Protein AF-A0A9W7FGJ0-F1 (afdb_monomer_lite)

pLDDT: mean 82.47, std 8.49, range [41.41, 91.94]

Structure (mmCIF, N/CA/C/O backbone):
data_AF-A0A9W7FGJ0-F1
#
_entry.id   AF-A0A9W7FGJ0-F1
#
loop_
_atom_site.group_PDB
_atom_site.id
_atom_site.type_symbol
_atom_site.label_atom_id
_atom_site.label_alt_id
_atom_site.label_comp_id
_atom_site.label_asym_id
_atom_site.label_entity_id
_atom_site.label_seq_id
_atom_site.pdbx_PDB_ins_code
_atom_site.Cartn_x
_atom_site.Cartn_y
_atom_site.Cartn_z
_atom_site.occupancy
_atom_site.B_iso_or_equiv
_atom_site.auth_seq_id
_atom_site.auth_comp_id
_atom_site.auth_asym_id
_atom_site.auth_atom_id
_atom_site.pdbx_PDB_model_num
ATOM 1 N N . MET A 1 1 ? 18.460 -3.689 -40.717 1.00 41.41 1 MET A N 1
ATOM 2 C CA . MET A 1 1 ? 19.584 -2.793 -40.362 1.00 41.41 1 MET A CA 1
ATOM 3 C C . MET A 1 1 ? 19.777 -2.882 -38.856 1.00 41.41 1 MET A C 1
ATOM 5 O O . MET A 1 1 ? 18.849 -2.549 -38.132 1.00 41.41 1 MET A O 1
ATOM 9 N N . SER A 1 2 ? 20.905 -3.420 -38.389 1.00 54.38 2 SER A N 1
ATOM 10 C CA . SER A 1 2 ? 21.191 -3.577 -36.953 1.00 54.38 2 SER A CA 1
ATOM 11 C C . SER A 1 2 ? 21.731 -2.267 -36.373 1.00 54.38 2 SER A C 1
ATOM 13 O O . SER A 1 2 ? 22.551 -1.608 -37.010 1.00 54.38 2 SER A O 1
ATOM 15 N N . ALA A 1 3 ? 21.251 -1.869 -35.193 1.00 57.25 3 ALA A N 1
ATOM 16 C CA . ALA A 1 3 ? 21.665 -0.631 -34.533 1.00 57.25 3 ALA A CA 1
ATOM 17 C C . ALA A 1 3 ? 23.162 -0.657 -34.151 1.00 57.25 3 ALA A C 1
ATOM 19 O O . ALA A 1 3 ? 23.680 -1.720 -33.804 1.00 57.25 3 ALA A O 1
ATOM 20 N N . PRO A 1 4 ? 23.866 0.492 -34.179 1.00 63.50 4 PRO A N 1
ATOM 21 C CA . PRO A 1 4 ? 25.288 0.550 -33.857 1.00 63.50 4 PRO A CA 1
ATOM 22 C C . PRO A 1 4 ? 25.563 0.161 -32.388 1.00 63.50 4 PRO A C 1
ATOM 24 O O . PRO A 1 4 ? 24.758 0.474 -31.504 1.00 63.50 4 PRO A O 1
ATOM 27 N N . PRO A 1 5 ? 26.716 -0.468 -32.090 1.00 66.50 5 PRO A N 1
ATOM 28 C CA . PRO A 1 5 ? 26.998 -1.104 -30.795 1.00 66.50 5 PRO A CA 1
ATOM 29 C C . PRO A 1 5 ? 26.925 -0.153 -29.585 1.00 66.50 5 PRO A C 1
ATOM 31 O O . PRO A 1 5 ? 26.487 -0.547 -28.503 1.00 66.50 5 PRO A O 1
ATOM 34 N N . ASN A 1 6 ? 27.254 1.131 -29.760 1.00 64.38 6 ASN A N 1
ATOM 35 C CA . ASN A 1 6 ? 27.112 2.140 -28.700 1.00 64.38 6 ASN A CA 1
ATOM 36 C C . ASN A 1 6 ? 25.647 2.464 -28.361 1.00 64.38 6 ASN A C 1
ATOM 38 O O . A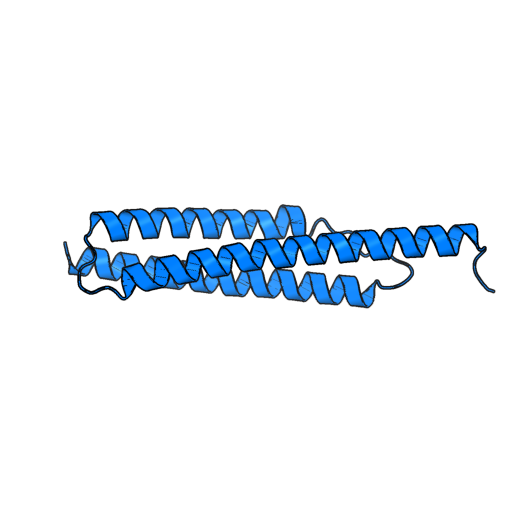SN A 1 6 ? 25.332 2.802 -27.220 1.00 64.38 6 ASN A O 1
ATOM 42 N N . MET A 1 7 ? 24.746 2.349 -29.336 1.00 63.12 7 MET A N 1
ATOM 43 C CA . MET A 1 7 ? 23.316 2.589 -29.154 1.00 63.12 7 MET A CA 1
ATOM 44 C C . MET A 1 7 ? 22.657 1.391 -28.465 1.00 63.12 7 MET A C 1
ATOM 46 O O . MET A 1 7 ? 21.940 1.577 -27.486 1.00 63.12 7 MET A O 1
ATOM 50 N N . GLN A 1 8 ? 23.011 0.170 -28.880 1.00 62.03 8 GLN A N 1
ATOM 51 C CA . GLN A 1 8 ? 22.565 -1.068 -28.227 1.00 62.03 8 GLN A CA 1
ATOM 52 C C . GLN A 1 8 ? 22.985 -1.124 -26.750 1.00 62.03 8 GLN A C 1
ATOM 54 O O . GLN A 1 8 ? 22.178 -1.461 -25.878 1.00 62.03 8 GLN A O 1
ATOM 59 N N . ARG A 1 9 ? 24.223 -0.715 -26.436 1.00 66.00 9 ARG A N 1
ATOM 60 C CA . ARG A 1 9 ? 24.703 -0.638 -25.049 1.00 66.00 9 ARG A CA 1
ATOM 61 C C . ARG A 1 9 ? 23.910 0.374 -24.216 1.00 66.00 9 ARG A C 1
ATOM 63 O O . ARG A 1 9 ? 23.507 0.045 -23.105 1.00 66.00 9 ARG A O 1
ATOM 70 N N . ARG A 1 10 ? 23.650 1.586 -24.729 1.00 63.97 10 ARG A N 1
ATOM 71 C CA . ARG A 1 10 ? 22.868 2.610 -23.999 1.00 63.97 10 ARG A CA 1
ATOM 72 C C . ARG A 1 10 ? 21.424 2.169 -23.747 1.00 63.97 10 ARG A C 1
ATOM 74 O O . ARG A 1 10 ? 20.932 2.359 -22.640 1.00 63.97 10 ARG A O 1
ATOM 81 N N . GLN A 1 11 ? 20.786 1.539 -24.732 1.00 61.72 11 GLN A N 1
ATOM 82 C CA . GLN A 1 11 ? 19.420 1.015 -24.610 1.00 61.72 11 GLN A CA 1
ATOM 83 C C . GLN A 1 11 ? 19.318 -0.058 -23.520 1.00 61.72 11 GLN A C 1
ATOM 85 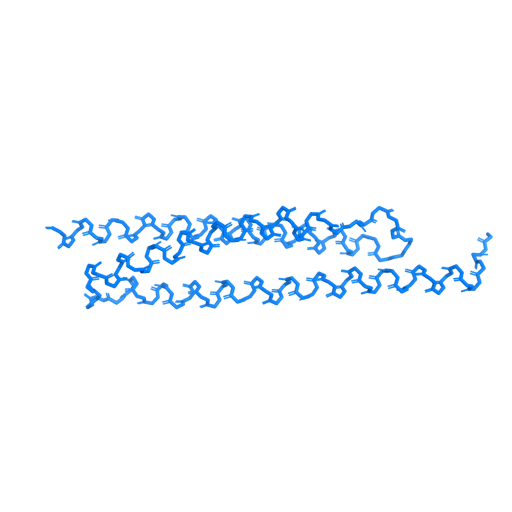O O . GLN A 1 11 ? 18.425 0.002 -22.680 1.00 61.72 11 GLN A O 1
ATOM 90 N N . THR A 1 12 ? 20.289 -0.973 -23.475 1.00 70.12 12 THR A N 1
ATOM 91 C CA . THR A 1 12 ? 20.348 -2.043 -22.465 1.00 70.12 12 THR A CA 1
ATOM 92 C C . THR A 1 12 ? 20.541 -1.489 -21.048 1.00 70.12 12 THR A C 1
ATOM 94 O O . THR A 1 12 ? 19.948 -1.981 -20.090 1.00 70.12 12 THR A O 1
ATOM 97 N N . VAL A 1 13 ? 21.344 -0.431 -20.896 1.00 75.38 13 VAL A N 1
ATOM 98 C CA . VAL A 1 13 ? 21.552 0.228 -19.595 1.00 75.38 13 VAL A CA 1
ATOM 99 C C . VAL A 1 13 ? 20.280 0.938 -19.120 1.00 75.38 13 VAL A C 1
ATOM 101 O O . VAL A 1 13 ? 19.941 0.855 -17.941 1.00 75.38 13 VAL A O 1
ATOM 104 N N . GLN A 1 14 ? 19.545 1.601 -20.018 1.00 75.31 14 GLN A N 1
ATOM 105 C CA . GLN A 1 14 ? 18.285 2.268 -19.673 1.00 75.31 14 GLN A CA 1
ATOM 106 C C . GLN A 1 14 ? 17.191 1.278 -19.259 1.00 75.31 14 GLN A C 1
ATOM 108 O O . GLN A 1 14 ? 16.516 1.505 -18.254 1.00 75.31 14 GLN A O 1
ATOM 113 N N . SER A 1 15 ? 17.039 0.164 -19.983 1.00 74.62 15 SER A N 1
ATOM 114 C CA . SER A 1 15 ? 16.071 -0.878 -19.625 1.00 74.62 15 SER A CA 1
ATOM 115 C C . SER A 1 15 ? 16.412 -1.532 -18.287 1.00 74.62 15 SER A C 1
ATOM 117 O O . SER A 1 15 ? 15.534 -1.678 -17.439 1.00 74.62 15 SER A O 1
ATOM 119 N N . ALA A 1 16 ? 17.690 -1.843 -18.048 1.00 80.19 16 ALA A N 1
ATOM 120 C CA . ALA A 1 16 ? 18.142 -2.392 -16.772 1.00 80.19 16 ALA A CA 1
ATOM 121 C C . ALA A 1 16 ? 17.883 -1.426 -15.602 1.00 80.19 16 ALA A C 1
ATOM 123 O O . ALA A 1 16 ? 17.414 -1.848 -14.548 1.00 80.19 16 ALA A O 1
ATOM 124 N N . ALA A 1 17 ? 18.117 -0.123 -15.792 1.00 82.69 17 ALA A N 1
ATOM 125 C CA . ALA A 1 17 ? 17.851 0.884 -14.768 1.00 82.69 17 ALA A CA 1
ATOM 126 C C . ALA A 1 17 ? 16.353 1.016 -14.442 1.00 82.69 17 ALA A C 1
ATOM 128 O O . ALA A 1 17 ? 15.991 1.133 -13.272 1.00 82.69 17 ALA A O 1
ATOM 129 N N . ALA A 1 18 ? 15.473 0.979 -15.449 1.00 79.94 18 ALA A N 1
ATOM 130 C CA . ALA A 1 18 ? 14.026 1.022 -15.233 1.00 79.94 18 ALA A CA 1
ATOM 131 C C . ALA A 1 18 ? 13.525 -0.214 -14.467 1.00 79.94 18 ALA A C 1
ATOM 133 O O . ALA A 1 18 ? 12.784 -0.076 -13.498 1.00 79.94 18 ALA A O 1
ATOM 134 N N . LEU A 1 19 ? 13.977 -1.410 -14.855 1.00 82.00 19 LEU A N 1
ATOM 135 C CA . LEU A 1 19 ? 13.616 -2.662 -14.182 1.00 82.00 19 LEU A CA 1
ATOM 136 C C . LEU A 1 19 ? 14.163 -2.733 -12.752 1.00 82.00 19 LEU A C 1
ATOM 138 O O . LEU A 1 19 ? 13.461 -3.189 -11.855 1.00 82.00 19 LEU A O 1
ATOM 142 N N . SER A 1 20 ? 15.380 -2.232 -12.523 1.00 84.69 20 SER A N 1
ATOM 143 C CA . SER A 1 20 ? 15.969 -2.121 -11.186 1.00 84.69 20 SER A CA 1
ATOM 144 C C . SER A 1 20 ? 15.145 -1.201 -10.281 1.00 84.69 20 SER A C 1
ATOM 146 O O . SER A 1 20 ? 14.833 -1.579 -9.156 1.00 84.69 20 SER A O 1
ATOM 148 N N . LYS A 1 21 ? 14.708 -0.037 -10.783 1.00 84.38 21 LYS A N 1
ATOM 149 C CA . LYS A 1 21 ? 13.802 0.853 -10.040 1.00 84.38 21 LYS A CA 1
ATOM 150 C C . LYS A 1 21 ? 12.480 0.167 -9.705 1.00 84.38 21 LYS A C 1
ATOM 152 O O . LYS A 1 21 ? 12.052 0.244 -8.564 1.00 84.38 21 LYS A O 1
ATOM 157 N N . LEU A 1 22 ? 11.868 -0.531 -10.664 1.00 83.94 22 LEU A N 1
ATOM 158 C CA . LEU A 1 22 ? 10.628 -1.281 -10.431 1.00 83.94 22 LEU A CA 1
ATOM 159 C C . LEU A 1 22 ? 10.800 -2.348 -9.334 1.00 83.94 22 LEU A C 1
ATOM 161 O O . LEU A 1 22 ? 9.928 -2.475 -8.488 1.00 83.94 22 LEU A O 1
ATOM 165 N N . ALA A 1 23 ? 11.935 -3.050 -9.288 1.00 85.12 23 ALA A N 1
ATOM 166 C CA . ALA A 1 23 ? 12.219 -4.035 -8.238 1.00 85.12 23 ALA A CA 1
ATOM 167 C C . ALA A 1 23 ? 12.413 -3.407 -6.843 1.00 85.12 23 ALA A C 1
ATOM 169 O O . ALA A 1 23 ? 12.006 -3.979 -5.833 1.00 85.12 23 ALA A O 1
ATOM 170 N N . VAL A 1 24 ? 13.015 -2.214 -6.770 1.00 86.12 24 VAL A N 1
ATOM 171 C CA . VAL A 1 24 ? 13.095 -1.460 -5.506 1.00 86.12 24 VAL A CA 1
ATOM 172 C C . VAL A 1 24 ? 11.696 -1.061 -5.039 1.00 86.12 24 VAL A C 1
ATOM 174 O O . VAL A 1 24 ? 11.383 -1.209 -3.862 1.00 86.12 24 VAL A O 1
ATOM 177 N N . LEU A 1 25 ? 10.845 -0.603 -5.961 1.00 83.50 25 LEU A N 1
ATOM 178 C CA . LEU A 1 25 ? 9.462 -0.242 -5.651 1.00 83.50 25 LEU A CA 1
ATOM 179 C C . LEU A 1 25 ? 8.657 -1.447 -5.145 1.00 83.50 25 LEU A C 1
ATOM 181 O O . LEU A 1 25 ? 7.948 -1.325 -4.154 1.00 83.50 25 LEU A O 1
ATOM 185 N N . ASP A 1 26 ? 8.826 -2.615 -5.752 1.00 85.00 26 ASP A N 1
ATOM 186 C CA . ASP A 1 26 ? 8.213 -3.869 -5.295 1.00 85.00 26 ASP A CA 1
ATOM 187 C C . ASP A 1 26 ? 8.604 -4.230 -3.847 1.00 85.00 26 ASP A C 1
ATOM 189 O O . ASP A 1 26 ? 7.767 -4.560 -3.001 1.00 85.00 26 ASP A O 1
ATOM 193 N N . THR A 1 27 ? 9.887 -4.055 -3.515 1.00 86.00 27 THR A N 1
ATOM 194 C CA . THR A 1 27 ? 10.385 -4.244 -2.144 1.00 86.00 27 THR A CA 1
ATOM 195 C C . THR A 1 27 ? 9.769 -3.231 -1.176 1.00 86.00 27 THR A C 1
ATOM 197 O O . THR A 1 27 ? 9.448 -3.587 -0.044 1.00 86.00 27 THR A O 1
ATOM 200 N N . GLU A 1 28 ? 9.591 -1.973 -1.594 1.00 83.56 28 GLU A N 1
ATOM 201 C CA . GLU A 1 28 ? 8.899 -0.976 -0.774 1.00 83.56 28 GLU A CA 1
ATOM 202 C C . GLU A 1 28 ? 7.444 -1.402 -0.524 1.00 83.56 28 GLU A C 1
ATOM 204 O O . GLU A 1 28 ? 7.043 -1.416 0.635 1.00 83.56 28 GLU A O 1
ATOM 209 N N . ILE A 1 29 ? 6.689 -1.835 -1.546 1.00 84.06 29 ILE A N 1
ATOM 210 C CA . ILE A 1 29 ? 5.306 -2.343 -1.394 1.00 84.06 29 ILE A CA 1
ATOM 211 C C . ILE A 1 29 ? 5.245 -3.496 -0.388 1.00 84.06 29 ILE A C 1
ATOM 213 O O . ILE A 1 29 ? 4.400 -3.481 0.507 1.00 84.06 29 ILE A O 1
ATOM 217 N N . SER A 1 30 ? 6.189 -4.434 -0.458 1.00 85.50 30 SER A N 1
ATOM 218 C CA . SER A 1 30 ? 6.277 -5.554 0.491 1.00 85.50 30 SER A CA 1
ATOM 219 C C . SER A 1 30 ? 6.407 -5.086 1.953 1.00 85.50 30 SER A C 1
ATOM 221 O O . SER A 1 30 ? 5.917 -5.740 2.874 1.00 85.50 30 SER A O 1
ATOM 223 N N . GLN A 1 31 ? 7.028 -3.926 2.205 1.00 85.44 31 GLN A N 1
ATOM 224 C CA . GLN A 1 31 ? 7.081 -3.338 3.551 1.00 85.44 31 GLN A CA 1
ATOM 225 C C . GLN A 1 31 ? 5.719 -2.788 3.995 1.00 85.44 31 GLN A C 1
ATOM 227 O O . GLN A 1 31 ? 5.388 -2.882 5.177 1.00 85.44 31 GLN A O 1
ATOM 232 N N . PHE A 1 32 ? 4.906 -2.255 3.073 1.00 82.25 32 PHE A N 1
ATOM 233 C CA . PHE A 1 32 ? 3.522 -1.860 3.370 1.00 82.25 32 PHE A CA 1
ATOM 234 C C . PHE A 1 32 ? 2.670 -3.073 3.754 1.00 82.25 32 PHE A C 1
ATOM 236 O O . PHE A 1 32 ? 1.888 -2.986 4.702 1.00 82.25 32 PHE A O 1
ATOM 243 N N . GLU A 1 33 ? 2.860 -4.212 3.091 1.00 85.69 33 GLU A N 1
ATOM 244 C CA . GLU A 1 33 ? 2.174 -5.461 3.440 1.00 85.69 33 GLU A CA 1
ATOM 245 C C . GLU A 1 33 ? 2.595 -6.002 4.809 1.00 85.69 33 GLU A C 1
ATOM 247 O O . GLU A 1 33 ? 1.748 -6.399 5.611 1.00 85.69 33 GLU A O 1
ATOM 252 N N . ALA A 1 34 ? 3.893 -5.969 5.121 1.00 86.25 34 ALA A N 1
ATOM 253 C CA . ALA A 1 34 ? 4.392 -6.383 6.430 1.00 86.25 34 ALA A CA 1
ATOM 254 C C . ALA A 1 34 ? 3.808 -5.511 7.559 1.00 86.25 34 ALA A C 1
ATOM 256 O O . ALA A 1 34 ? 3.340 -6.032 8.574 1.00 86.25 34 ALA A O 1
ATOM 257 N N . SER A 1 35 ? 3.761 -4.190 7.358 1.00 82.88 35 SER A N 1
ATOM 258 C CA . SER A 1 35 ? 3.096 -3.255 8.274 1.00 82.88 35 SER A CA 1
ATOM 259 C C . SER A 1 35 ? 1.602 -3.559 8.420 1.00 82.88 35 SER A C 1
ATOM 261 O O . SER A 1 35 ? 1.090 -3.593 9.538 1.00 82.88 35 SER A O 1
ATOM 263 N N . TYR A 1 36 ? 0.905 -3.847 7.317 1.00 83.62 36 TYR A N 1
ATOM 264 C CA . TYR A 1 36 ? -0.505 -4.234 7.349 1.00 83.62 36 TYR A CA 1
ATOM 265 C C . TYR A 1 36 ? -0.746 -5.515 8.158 1.00 83.62 36 TYR A C 1
ATOM 267 O O . TYR A 1 36 ? -1.651 -5.555 8.993 1.00 83.62 36 TYR A O 1
ATOM 275 N N . SER A 1 37 ? 0.091 -6.539 7.974 1.00 85.06 37 SER A N 1
ATOM 276 C CA . SER A 1 37 ? 0.028 -7.775 8.762 1.00 85.06 37 SER A CA 1
ATOM 277 C C . SER A 1 37 ? 0.118 -7.480 10.265 1.00 85.06 37 SER A C 1
ATOM 279 O O . SER A 1 37 ? -0.717 -7.948 11.045 1.00 85.06 37 SER A O 1
ATOM 281 N N . ASN A 1 38 ? 1.044 -6.604 10.670 1.00 83.94 38 ASN A N 1
ATOM 282 C CA . ASN A 1 38 ? 1.171 -6.179 12.064 1.00 83.94 38 ASN A CA 1
ATOM 283 C C . ASN A 1 38 ? -0.105 -5.491 12.567 1.00 83.94 38 ASN A C 1
ATOM 285 O O . ASN A 1 38 ? -0.597 -5.829 13.644 1.00 83.94 38 ASN A O 1
ATOM 289 N N . PHE A 1 39 ? -0.696 -4.586 11.785 1.00 81.88 39 PHE A N 1
ATOM 290 C CA . PHE A 1 39 ? -1.949 -3.928 12.159 1.00 81.88 39 PHE A CA 1
ATOM 291 C C . PHE A 1 39 ? -3.107 -4.919 12.311 1.00 81.88 39 PHE A C 1
ATOM 293 O O . PHE A 1 39 ? -3.854 -4.851 13.290 1.00 81.88 39 PHE A O 1
ATOM 300 N N . SER A 1 40 ? -3.228 -5.882 11.395 1.00 83.38 40 SER A N 1
ATOM 301 C CA . SER A 1 40 ? -4.290 -6.893 11.430 1.00 83.38 40 SER A CA 1
ATOM 302 C C . SER A 1 40 ? -4.273 -7.733 12.715 1.00 83.38 40 SER A C 1
ATOM 304 O O . SER A 1 40 ? -5.330 -8.097 13.242 1.00 83.38 40 SER A O 1
ATOM 306 N N . SER A 1 41 ? -3.084 -7.959 13.286 1.00 84.56 41 SER A N 1
ATOM 307 C CA . SER A 1 41 ? -2.928 -8.663 14.561 1.00 84.56 41 SER A CA 1
ATOM 308 C C . SER A 1 41 ? -3.518 -7.884 15.746 1.00 84.56 41 SER A C 1
ATOM 310 O O . SER A 1 41 ? -4.119 -8.486 16.636 1.00 84.56 41 SER A O 1
ATOM 312 N N . VAL A 1 42 ? -3.441 -6.546 15.724 1.00 8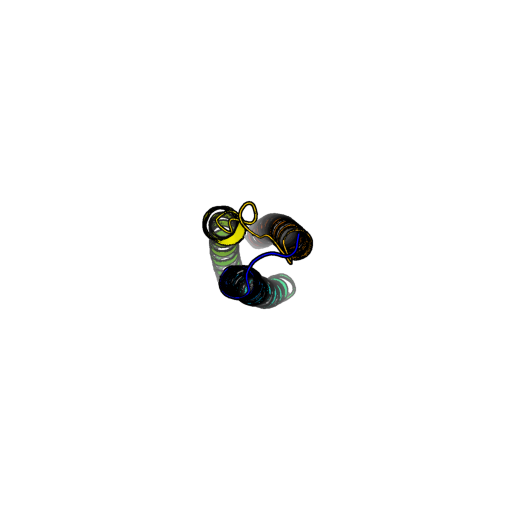1.12 42 VAL A N 1
ATOM 313 C CA . VAL A 1 42 ? -4.010 -5.679 16.769 1.00 81.12 42 VAL A CA 1
ATOM 314 C C . VAL A 1 42 ? -5.534 -5.732 16.741 1.00 81.12 42 VAL A C 1
ATOM 316 O O . VAL A 1 42 ? -6.158 -5.843 17.793 1.00 81.12 42 VAL A O 1
ATOM 319 N N . LEU A 1 43 ? -6.154 -5.707 15.558 1.00 79.88 43 LEU A N 1
ATOM 320 C CA . LEU A 1 43 ? -7.613 -5.824 15.450 1.00 79.88 43 LEU A CA 1
ATOM 321 C C . LEU A 1 43 ? -8.113 -7.214 15.877 1.00 79.88 43 LEU A C 1
ATOM 323 O O . LEU A 1 43 ? -9.162 -7.327 16.505 1.00 79.88 43 LEU A O 1
ATOM 327 N N . SER A 1 44 ? -7.351 -8.262 15.559 1.00 83.00 44 SER A N 1
ATOM 328 C CA . SER A 1 44 ? -7.694 -9.651 15.901 1.00 83.00 44 SER A CA 1
ATOM 329 C C . SER A 1 44 ? -7.533 -9.959 17.394 1.00 83.00 44 SER A C 1
ATOM 331 O O . SER A 1 44 ? -8.099 -10.930 17.898 1.00 83.00 44 SER A O 1
ATOM 333 N N . SER A 1 45 ? -6.767 -9.142 18.120 1.00 83.06 45 SER A N 1
ATOM 334 C CA . SER A 1 45 ? -6.564 -9.302 19.555 1.00 83.06 45 SER A CA 1
ATOM 335 C C . SER A 1 45 ? -7.783 -8.825 20.350 1.00 83.06 45 SER A C 1
ATOM 337 O O . SER A 1 45 ? -8.150 -7.648 20.351 1.00 83.06 45 SER A O 1
ATOM 339 N N . SER A 1 46 ? -8.394 -9.740 21.106 1.00 74.25 46 SER A N 1
ATOM 340 C CA . SER A 1 46 ? -9.557 -9.439 21.952 1.00 74.25 46 SER A CA 1
ATOM 341 C C . SER A 1 46 ? -9.235 -8.484 23.111 1.00 74.25 46 SER A C 1
ATOM 343 O O . SER A 1 46 ? -10.146 -7.871 23.672 1.00 74.25 46 SER A O 1
ATOM 345 N N . THR A 1 47 ? -7.953 -8.336 23.461 1.00 83.44 47 THR A N 1
ATOM 346 C CA . THR A 1 47 ? -7.472 -7.495 24.568 1.00 83.44 47 THR A CA 1
ATOM 347 C C . THR A 1 47 ? -7.059 -6.089 24.136 1.00 83.44 47 THR A C 1
ATOM 349 O O . THR A 1 47 ? -6.657 -5.296 24.985 1.00 83.44 47 THR A O 1
ATOM 352 N N . SER A 1 48 ? -7.179 -5.752 22.848 1.00 85.19 48 SER A N 1
ATOM 353 C CA . SER A 1 48 ? -6.797 -4.432 22.346 1.00 85.19 48 SER A CA 1
ATOM 354 C C . SER A 1 48 ? -7.627 -3.315 22.978 1.00 85.19 48 SER A C 1
ATOM 356 O O . SER A 1 48 ? -8.866 -3.380 23.036 1.00 85.19 48 SER A O 1
ATOM 358 N N . THR A 1 49 ? -6.926 -2.282 23.449 1.00 89.00 49 THR A N 1
ATOM 359 C CA . THR A 1 49 ? -7.520 -1.082 24.046 1.00 89.00 49 THR A CA 1
ATOM 360 C C . THR A 1 49 ? -8.000 -0.110 22.967 1.00 89.00 49 THR A C 1
ATOM 362 O O . THR A 1 49 ? -7.551 -0.149 21.820 1.00 89.00 49 THR A O 1
ATOM 365 N N . ILE A 1 50 ? -8.906 0.803 23.332 1.00 88.69 50 ILE A N 1
ATOM 366 C CA . ILE A 1 50 ? -9.368 1.872 22.429 1.00 88.69 50 ILE A CA 1
ATOM 367 C C . ILE A 1 50 ? -8.192 2.733 21.948 1.00 88.69 50 ILE A C 1
ATOM 369 O O . ILE A 1 50 ? -8.156 3.133 20.786 1.00 88.69 50 ILE A O 1
ATOM 373 N N . GLU A 1 51 ? -7.213 2.990 22.817 1.00 90.50 51 GLU A N 1
ATOM 374 C CA . GLU A 1 51 ? -6.015 3.764 22.486 1.00 90.50 51 GLU A CA 1
ATOM 375 C C . GLU A 1 51 ? -5.160 3.056 21.426 1.00 90.50 51 GLU A C 1
ATOM 377 O O . GLU A 1 51 ? -4.830 3.661 20.407 1.00 90.50 51 GLU A O 1
ATOM 382 N N . GLN A 1 52 ? -4.902 1.754 21.601 1.00 88.25 52 GLN A N 1
ATOM 383 C CA . GLN A 1 52 ? -4.170 0.940 20.624 1.00 88.25 52 GLN A CA 1
ATOM 384 C C . GLN A 1 52 ? -4.886 0.909 19.271 1.00 88.25 52 GLN A C 1
ATOM 386 O O . GLN A 1 52 ? -4.270 1.158 18.239 1.00 88.25 52 GLN A O 1
ATOM 391 N N . LEU A 1 53 ? -6.203 0.682 19.270 1.00 88.44 53 LEU A N 1
ATOM 392 C CA . LEU A 1 53 ? -7.011 0.702 18.049 1.00 88.44 53 LEU A CA 1
ATOM 393 C C . LEU A 1 53 ? -6.963 2.075 17.362 1.00 88.44 53 LEU A C 1
ATOM 395 O O . LEU A 1 53 ? -6.797 2.167 16.147 1.00 88.44 53 LEU A O 1
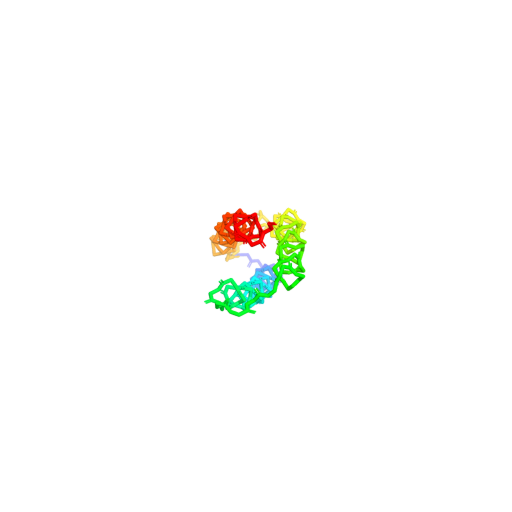ATOM 399 N N . THR A 1 54 ? -7.054 3.158 18.133 1.00 91.12 54 THR A N 1
ATOM 400 C CA . THR A 1 54 ? -6.988 4.532 17.614 1.00 91.12 54 THR A CA 1
ATOM 401 C C . THR A 1 54 ? -5.632 4.826 16.977 1.00 91.12 54 THR A C 1
ATOM 403 O O . THR A 1 54 ? -5.579 5.414 15.892 1.00 91.12 54 THR A O 1
ATOM 406 N N . GLN A 1 55 ? -4.544 4.395 17.617 1.00 90.94 55 GLN A N 1
ATOM 407 C CA . GLN A 1 55 ? -3.196 4.516 17.077 1.00 90.94 55 GLN A CA 1
ATOM 408 C C . GLN A 1 55 ? -3.061 3.733 15.766 1.00 90.94 55 GLN A C 1
ATOM 410 O O . GLN A 1 55 ? -2.698 4.318 14.745 1.00 90.94 55 GLN A O 1
ATOM 415 N N . THR A 1 56 ? -3.446 2.454 15.753 1.00 88.44 56 THR A N 1
ATOM 416 C CA . THR A 1 56 ? -3.388 1.603 14.555 1.00 88.44 56 THR A CA 1
ATOM 417 C C . THR A 1 56 ? -4.217 2.174 13.402 1.00 88.44 56 THR A C 1
ATOM 419 O O . THR A 1 56 ? -3.768 2.172 12.258 1.00 88.44 56 THR A O 1
ATOM 422 N N . ARG A 1 57 ? -5.404 2.733 13.676 1.00 91.75 57 ARG A N 1
ATOM 423 C CA . ARG A 1 57 ? -6.223 3.417 12.661 1.00 91.75 57 ARG A CA 1
ATOM 424 C C . ARG A 1 57 ? -5.479 4.598 12.037 1.00 91.75 57 ARG A C 1
ATOM 426 O O . ARG A 1 57 ? -5.503 4.766 10.819 1.00 91.75 57 ARG A O 1
ATOM 433 N N . ASN A 1 58 ? -4.860 5.442 12.863 1.00 91.94 58 ASN A N 1
ATOM 434 C CA . ASN A 1 58 ? -4.147 6.630 12.392 1.00 91.94 58 ASN A CA 1
ATOM 435 C C . ASN A 1 58 ? -2.923 6.248 11.553 1.00 91.94 58 ASN A C 1
ATOM 437 O O . ASN A 1 58 ? -2.716 6.818 10.482 1.00 91.94 58 ASN A O 1
ATOM 441 N N . GLU A 1 59 ? -2.161 5.253 12.007 1.00 89.12 59 GLU A N 1
ATOM 442 C CA . GLU A 1 59 ? -1.036 4.701 11.257 1.00 89.12 59 GLU A CA 1
ATOM 443 C C . GLU A 1 59 ? -1.522 4.132 9.918 1.00 89.12 59 GLU A C 1
ATOM 445 O O . GLU A 1 59 ? -1.031 4.539 8.868 1.00 89.12 59 GLU A O 1
ATOM 450 N N . CYS A 1 60 ? -2.566 3.301 9.904 1.00 88.00 60 CYS A N 1
ATOM 451 C CA . CYS A 1 60 ? -3.108 2.739 8.666 1.00 88.00 60 CYS A CA 1
ATOM 452 C C . CYS A 1 60 ? -3.565 3.823 7.665 1.00 88.00 60 CYS A C 1
ATOM 454 O O . CYS A 1 60 ? -3.263 3.734 6.473 1.00 88.00 60 CYS A O 1
ATOM 456 N N . ARG A 1 61 ? -4.195 4.911 8.136 1.00 88.75 61 ARG A N 1
ATOM 457 C CA . ARG A 1 61 ? -4.539 6.074 7.293 1.00 88.75 61 ARG A CA 1
ATOM 458 C C . ARG A 1 61 ? -3.311 6.754 6.693 1.00 88.75 61 ARG A C 1
ATOM 460 O O . ARG A 1 61 ? -3.319 7.102 5.513 1.00 88.75 61 ARG A O 1
ATOM 467 N N . GLN A 1 62 ? -2.258 6.939 7.485 1.00 88.50 62 GLN A N 1
ATOM 468 C CA . GLN A 1 62 ? -1.005 7.517 7.002 1.00 88.50 62 GLN A CA 1
ATOM 469 C C . GLN A 1 62 ? -0.354 6.623 5.939 1.00 88.50 62 GLN A C 1
ATOM 471 O O . GLN A 1 62 ? 0.096 7.126 4.909 1.00 88.50 62 GLN A O 1
ATOM 476 N N . TRP A 1 63 ? -0.343 5.306 6.157 1.00 85.38 63 TRP A N 1
ATOM 477 C CA . TRP A 1 63 ? 0.184 4.332 5.201 1.00 85.38 63 TRP A CA 1
ATOM 478 C C . TRP A 1 63 ? -0.616 4.329 3.887 1.00 85.38 63 TRP A C 1
ATOM 480 O O . TRP A 1 63 ? -0.001 4.364 2.822 1.00 85.38 63 TRP A O 1
ATOM 490 N N . SER A 1 64 ? -1.951 4.416 3.937 1.00 83.62 64 SER A N 1
ATOM 491 C CA . SER A 1 64 ? -2.790 4.546 2.731 1.00 83.62 64 SER A CA 1
ATOM 492 C C . SER A 1 64 ? -2.464 5.816 1.926 1.00 83.62 64 SER A C 1
ATOM 494 O O . SER A 1 64 ? -2.219 5.751 0.719 1.00 83.62 64 SER A O 1
ATOM 496 N N . GLY A 1 65 ? -2.332 6.969 2.593 1.00 84.50 65 GLY A N 1
ATOM 497 C CA . GLY A 1 65 ? -1.920 8.216 1.932 1.00 84.50 65 GLY A CA 1
ATOM 498 C C . GLY A 1 65 ? -0.488 8.178 1.377 1.00 84.50 65 GLY A C 1
ATOM 499 O O . GLY A 1 65 ? -0.176 8.839 0.384 1.00 84.50 65 GLY A O 1
ATOM 500 N N . ASN A 1 66 ? 0.401 7.392 1.985 1.00 84.31 66 ASN A N 1
ATOM 501 C CA . ASN A 1 66 ? 1.751 7.175 1.469 1.00 84.31 66 ASN A CA 1
ATOM 502 C C . ASN A 1 66 ? 1.754 6.270 0.228 1.00 84.31 66 ASN A C 1
ATOM 504 O O . ASN A 1 66 ? 2.490 6.572 -0.710 1.00 84.31 66 ASN A O 1
ATOM 508 N N . LEU A 1 67 ? 0.919 5.223 0.182 1.00 82.88 67 LEU A N 1
ATOM 509 C CA . LEU A 1 67 ? 0.742 4.374 -1.006 1.00 82.88 67 LEU A CA 1
ATOM 510 C C . LEU A 1 67 ? 0.198 5.161 -2.198 1.00 82.88 67 LEU A C 1
ATOM 512 O O . LEU A 1 67 ? 0.648 4.972 -3.324 1.00 82.88 67 LEU A O 1
ATOM 516 N N . GLU A 1 68 ? -0.722 6.093 -1.951 1.00 82.62 68 GLU A N 1
ATOM 517 C CA . GLU A 1 68 ? -1.215 6.995 -2.990 1.00 82.62 68 GLU A CA 1
ATOM 518 C C . GLU A 1 68 ? -0.085 7.816 -3.619 1.00 82.62 68 GLU A C 1
ATOM 520 O O . GLU A 1 68 ? 0.097 7.838 -4.837 1.00 82.62 68 GLU A O 1
ATOM 525 N N . LYS A 1 69 ? 0.728 8.463 -2.779 1.00 84.12 69 LYS A N 1
ATOM 526 C CA . LYS A 1 69 ? 1.892 9.222 -3.250 1.00 84.12 69 LYS A CA 1
ATOM 527 C C . LYS A 1 69 ? 2.906 8.316 -3.940 1.00 84.12 69 LYS A C 1
ATOM 529 O O . LYS A 1 69 ? 3.534 8.736 -4.906 1.00 84.12 69 LYS A O 1
ATOM 534 N N . PHE A 1 70 ? 3.072 7.089 -3.460 1.00 81.12 70 PHE A N 1
ATOM 535 C CA . PHE A 1 70 ? 3.979 6.112 -4.042 1.00 81.12 70 PHE A CA 1
ATOM 536 C C . PHE A 1 70 ? 3.596 5.768 -5.489 1.00 81.12 70 PHE A C 1
ATOM 538 O O . PHE A 1 70 ? 4.457 5.841 -6.368 1.00 81.12 70 PHE A O 1
ATOM 545 N N . GLN A 1 71 ? 2.316 5.498 -5.763 1.00 77.88 71 GLN A N 1
ATOM 546 C CA . GLN A 1 71 ? 1.817 5.265 -7.125 1.00 77.88 71 GLN A CA 1
ATOM 547 C C . GLN A 1 71 ? 2.107 6.464 -8.037 1.00 77.88 71 GLN A C 1
ATOM 549 O O . GLN A 1 71 ? 2.860 6.344 -9.008 1.00 77.88 71 GLN A O 1
ATOM 554 N N . TYR A 1 72 ? 1.594 7.642 -7.672 1.00 78.00 72 TYR A N 1
ATOM 555 C CA . TYR A 1 72 ? 1.643 8.818 -8.543 1.00 78.00 72 TYR A CA 1
ATOM 556 C C . TYR A 1 72 ? 3.052 9.397 -8.723 1.00 78.00 72 TYR A C 1
ATOM 558 O O . TYR A 1 72 ? 3.397 9.881 -9.800 1.00 78.00 72 TYR A O 1
ATOM 566 N N . VAL A 1 73 ? 3.883 9.379 -7.677 1.00 81.56 73 VAL A N 1
ATOM 567 C CA . VAL A 1 73 ? 5.203 10.029 -7.707 1.00 81.56 73 VAL A CA 1
ATOM 568 C C . VAL A 1 73 ? 6.296 9.064 -8.154 1.00 81.56 73 VAL A C 1
ATOM 570 O O . VAL A 1 73 ? 7.235 9.480 -8.839 1.00 81.56 73 VAL A O 1
ATOM 573 N N . LYS A 1 74 ? 6.212 7.781 -7.786 1.00 79.31 74 LYS A N 1
ATOM 574 C CA . LYS A 1 74 ? 7.291 6.820 -8.048 1.00 79.31 74 LYS A CA 1
ATOM 575 C C . LYS A 1 74 ? 6.974 5.851 -9.180 1.00 79.31 74 LYS A C 1
ATOM 577 O O . LYS A 1 74 ? 7.806 5.705 -10.069 1.00 79.31 74 LYS A O 1
ATOM 582 N N . VAL A 1 75 ? 5.815 5.192 -9.168 1.00 79.44 75 VAL A N 1
ATOM 583 C CA . VAL A 1 75 ? 5.497 4.158 -10.171 1.00 79.44 75 VAL A CA 1
ATOM 584 C C . VAL A 1 75 ? 5.203 4.796 -11.531 1.00 79.44 75 VAL A C 1
ATOM 586 O O . VAL A 1 75 ? 5.805 4.421 -12.543 1.00 79.44 75 VAL A O 1
ATOM 589 N N . ASP A 1 76 ? 4.353 5.821 -11.559 1.00 81.62 76 ASP A N 1
ATOM 590 C CA . ASP A 1 76 ? 3.949 6.490 -12.801 1.00 81.62 76 ASP A CA 1
ATOM 591 C C . ASP A 1 76 ? 5.067 7.332 -13.433 1.00 81.62 76 ASP A C 1
ATOM 593 O O . ASP A 1 76 ? 5.106 7.497 -14.656 1.00 81.62 76 ASP A O 1
ATOM 597 N N . SER A 1 77 ? 6.034 7.797 -12.634 1.00 83.31 77 SER A N 1
ATOM 598 C CA . SER A 1 77 ? 7.194 8.546 -13.135 1.00 83.31 77 SER A CA 1
ATOM 599 C C . SER A 1 77 ? 8.200 7.678 -13.901 1.00 83.31 77 SER A C 1
ATOM 601 O O . SER A 1 77 ? 9.111 8.205 -14.547 1.00 83.31 77 SER A O 1
ATOM 603 N N . ILE A 1 78 ? 8.038 6.348 -13.903 1.00 81.56 78 ILE A N 1
ATOM 604 C CA . ILE A 1 78 ? 8.870 5.452 -14.707 1.00 81.56 78 ILE A CA 1
ATOM 605 C C . ILE A 1 78 ? 8.463 5.548 -16.182 1.00 81.56 78 ILE A C 1
ATOM 607 O O . ILE A 1 78 ? 7.486 4.948 -16.651 1.00 81.56 78 ILE A O 1
ATOM 611 N N . ILE A 1 79 ? 9.272 6.297 -16.934 1.00 79.31 79 ILE A N 1
ATOM 612 C CA . ILE A 1 79 ? 9.143 6.481 -18.380 1.00 79.31 79 ILE A CA 1
ATOM 613 C C . ILE A 1 79 ? 9.573 5.196 -19.095 1.00 79.31 79 ILE A C 1
ATOM 615 O O . ILE A 1 79 ? 10.753 4.873 -19.202 1.00 79.31 79 ILE A O 1
ATOM 619 N N . THR A 1 80 ? 8.597 4.467 -19.633 1.00 81.50 80 THR A N 1
ATOM 620 C CA . THR A 1 80 ? 8.826 3.260 -20.448 1.00 81.50 80 THR A CA 1
ATOM 621 C C . THR A 1 80 ? 8.814 3.549 -21.952 1.00 81.50 80 THR A C 1
ATOM 623 O O . THR A 1 80 ? 9.123 2.675 -22.759 1.00 81.50 80 THR A O 1
ATOM 626 N N . ALA A 1 81 ? 8.442 4.766 -22.363 1.00 78.50 81 ALA A N 1
ATOM 627 C CA . ALA A 1 81 ? 8.276 5.128 -23.770 1.00 78.50 81 ALA A CA 1
ATOM 628 C C . ALA A 1 81 ? 9.585 5.025 -24.572 1.00 78.50 81 ALA A C 1
ATOM 630 O O . ALA A 1 81 ? 9.552 4.531 -25.700 1.00 78.50 81 ALA A O 1
ATOM 631 N N . GLU A 1 82 ? 10.705 5.414 -23.959 1.00 75.88 82 GLU A N 1
ATOM 632 C CA . GLU A 1 82 ? 12.040 5.473 -24.572 1.00 75.88 82 GLU A CA 1
ATOM 633 C C . GLU A 1 82 ? 12.782 4.125 -24.566 1.00 75.88 82 GLU A C 1
ATOM 635 O O . GLU A 1 82 ? 13.819 3.973 -25.213 1.00 75.88 82 GLU A O 1
ATOM 640 N N . LEU A 1 83 ? 12.241 3.116 -23.873 1.00 78.75 83 LEU A N 1
ATOM 641 C CA . LEU A 1 83 ? 12.845 1.789 -23.815 1.00 78.75 83 LEU A CA 1
ATOM 642 C C . LEU A 1 83 ? 12.734 1.101 -25.178 1.00 78.75 83 LEU A C 1
ATOM 644 O O . LEU A 1 83 ? 11.645 0.915 -25.715 1.00 78.75 83 LEU A O 1
ATOM 648 N N . SER A 1 84 ? 13.876 0.720 -25.744 1.00 72.88 84 SER A N 1
ATOM 649 C CA . SER A 1 84 ? 13.946 0.030 -27.042 1.00 72.88 84 SER A CA 1
ATOM 650 C C . SER A 1 84 ? 13.872 -1.494 -26.894 1.00 72.88 84 SER A C 1
ATOM 652 O O . SER A 1 84 ? 13.421 -2.189 -27.797 1.00 72.88 84 SER A O 1
ATOM 654 N N . THR A 1 85 ? 14.284 -2.004 -25.733 1.00 74.00 85 THR A N 1
ATOM 655 C CA . THR A 1 85 ? 14.229 -3.408 -25.306 1.00 74.00 85 THR A CA 1
ATOM 656 C C . THR A 1 85 ? 13.712 -3.458 -23.864 1.00 74.00 85 THR A C 1
ATOM 658 O O . THR A 1 85 ? 13.824 -2.474 -23.132 1.00 74.00 85 THR A O 1
ATOM 661 N N . GLY A 1 86 ? 13.062 -4.553 -23.451 1.00 77.19 86 GLY A N 1
ATOM 662 C CA . GLY A 1 86 ? 12.487 -4.676 -22.097 1.00 77.19 86 GLY A CA 1
ATOM 663 C C . GLY A 1 86 ? 11.310 -3.730 -21.803 1.00 77.19 86 GLY A C 1
ATOM 664 O O . GLY A 1 86 ? 10.847 -3.647 -20.669 1.00 77.19 86 GLY A O 1
ATOM 665 N N . LYS A 1 87 ? 10.805 -3.014 -22.818 1.00 84.56 87 LYS A N 1
ATOM 666 C CA . LYS A 1 87 ? 9.685 -2.069 -22.702 1.00 84.56 87 LYS A CA 1
ATOM 667 C C . LYS A 1 87 ? 8.411 -2.739 -22.207 1.00 84.56 87 LYS A C 1
ATOM 669 O O . LYS A 1 87 ? 7.753 -2.204 -21.319 1.00 84.56 87 LYS A O 1
ATOM 674 N N . ASP A 1 88 ? 8.066 -3.881 -22.791 1.00 86.00 88 ASP A N 1
ATOM 675 C CA . ASP A 1 88 ? 6.835 -4.591 -22.446 1.00 86.00 88 ASP A CA 1
ATOM 676 C C . ASP A 1 88 ? 6.920 -5.194 -21.044 1.00 86.00 88 ASP A C 1
ATOM 678 O O . ASP A 1 88 ? 5.963 -5.086 -20.285 1.00 86.00 88 ASP A O 1
ATOM 682 N N . GLU A 1 89 ? 8.092 -5.702 -20.649 1.00 84.56 89 GLU A N 1
ATOM 683 C CA . GLU A 1 89 ? 8.349 -6.152 -19.277 1.00 84.56 89 GLU A CA 1
ATOM 684 C C . GLU A 1 89 ? 8.215 -4.996 -18.274 1.00 84.56 89 GLU A C 1
ATOM 686 O O . GLU A 1 89 ? 7.500 -5.112 -17.283 1.00 84.56 89 GLU A O 1
ATOM 691 N N . ALA A 1 90 ? 8.841 -3.847 -18.549 1.00 83.88 90 ALA A N 1
ATOM 692 C CA . ALA A 1 90 ? 8.753 -2.678 -17.678 1.00 83.88 90 ALA A CA 1
ATOM 693 C C . ALA A 1 90 ? 7.317 -2.133 -17.582 1.00 83.88 90 ALA A C 1
ATOM 695 O O . ALA A 1 90 ? 6.881 -1.721 -16.508 1.00 83.88 90 ALA A O 1
ATOM 696 N N . LYS A 1 91 ? 6.556 -2.151 -18.684 1.00 87.31 91 LYS A N 1
ATOM 697 C CA . LYS A 1 91 ? 5.130 -1.790 -18.684 1.00 87.31 91 LYS A CA 1
ATOM 698 C C . LYS A 1 91 ? 4.291 -2.772 -17.873 1.00 87.31 91 LYS A C 1
ATOM 700 O O . LYS A 1 91 ? 3.419 -2.323 -17.133 1.00 87.31 91 LYS A O 1
ATOM 705 N N . ALA A 1 92 ? 4.535 -4.073 -18.026 1.00 88.19 92 ALA A N 1
ATOM 706 C CA . ALA A 1 92 ? 3.833 -5.115 -17.287 1.00 88.19 92 ALA A CA 1
ATOM 707 C C . ALA A 1 92 ? 4.077 -4.963 -15.782 1.00 88.19 92 ALA A C 1
ATOM 709 O O . ALA A 1 92 ? 3.112 -4.798 -15.043 1.00 88.19 92 ALA A O 1
ATOM 710 N N . LYS A 1 93 ? 5.344 -4.862 -15.361 1.00 86.06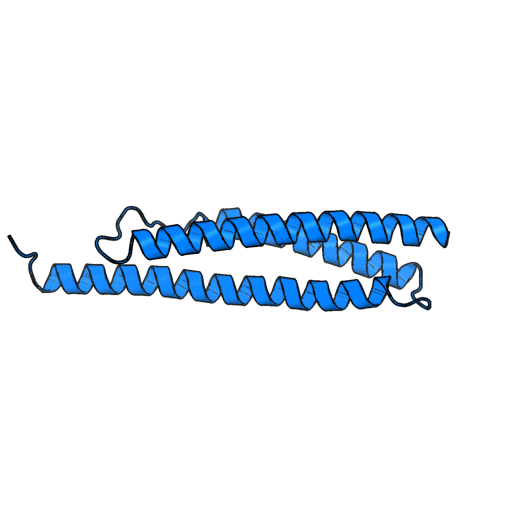 93 LYS A N 1
ATOM 711 C CA . LYS A 1 93 ? 5.726 -4.612 -13.962 1.00 86.06 93 LYS A CA 1
ATOM 712 C C . LYS A 1 93 ? 5.126 -3.322 -13.411 1.00 86.06 93 LYS A C 1
ATOM 714 O O . LYS A 1 93 ? 4.588 -3.314 -12.317 1.00 86.06 93 LYS A O 1
ATOM 719 N N . ARG A 1 94 ? 5.146 -2.221 -14.170 1.00 88.25 94 ARG A N 1
ATOM 720 C CA . ARG A 1 94 ? 4.518 -0.965 -13.725 1.00 88.25 94 ARG A CA 1
ATOM 721 C C . ARG A 1 94 ? 3.009 -1.124 -13.505 1.00 88.25 94 ARG A C 1
ATOM 723 O O . ARG A 1 94 ? 2.474 -0.608 -12.533 1.00 88.25 94 ARG A O 1
ATOM 730 N N . LYS A 1 95 ? 2.324 -1.833 -14.409 1.00 88.81 95 LYS A N 1
ATOM 731 C CA . LYS A 1 95 ? 0.887 -2.114 -14.284 1.00 88.81 95 LYS A CA 1
ATOM 732 C C . LYS A 1 95 ? 0.592 -3.009 -13.079 1.00 88.81 95 LYS A C 1
ATOM 734 O O . LYS A 1 95 ? -0.384 -2.762 -12.382 1.00 88.81 95 LYS A O 1
ATOM 739 N N . GLU A 1 96 ? 1.419 -4.023 -12.856 1.00 89.81 96 GLU A N 1
ATOM 740 C CA . GLU A 1 96 ? 1.341 -4.919 -11.703 1.00 89.81 96 GLU A CA 1
ATOM 741 C C . GLU A 1 96 ? 1.506 -4.152 -10.390 1.00 89.81 96 GLU A C 1
ATOM 743 O O . GLU A 1 96 ? 0.613 -4.216 -9.556 1.00 89.81 96 GLU A O 1
ATOM 748 N N . LEU A 1 97 ? 2.552 -3.331 -10.260 1.00 86.62 97 LEU A N 1
ATOM 749 C CA . LEU A 1 97 ? 2.780 -2.506 -9.068 1.00 86.62 97 LEU A CA 1
ATOM 750 C C . LEU A 1 97 ? 1.638 -1.517 -8.816 1.00 86.62 97 LEU A C 1
ATOM 752 O O . LEU A 1 97 ? 1.201 -1.367 -7.680 1.00 86.62 97 LEU A O 1
ATOM 756 N N . ASN A 1 98 ? 1.117 -0.862 -9.862 1.00 87.25 98 ASN A N 1
ATOM 757 C CA . ASN A 1 98 ? -0.031 0.034 -9.703 1.00 87.25 98 ASN A CA 1
ATOM 758 C C . ASN A 1 98 ? -1.250 -0.720 -9.174 1.00 87.25 98 ASN A C 1
ATOM 760 O O . ASN A 1 98 ? -1.842 -0.283 -8.189 1.00 87.25 98 ASN A O 1
ATOM 764 N N . LYS A 1 99 ? -1.570 -1.871 -9.774 1.00 89.38 99 LYS A N 1
ATOM 765 C CA . LYS A 1 99 ? -2.670 -2.727 -9.327 1.00 89.38 99 LYS A CA 1
ATOM 766 C C . LYS A 1 99 ? -2.462 -3.197 -7.882 1.00 89.38 99 LYS A C 1
ATOM 768 O O . LYS A 1 99 ? -3.387 -3.126 -7.084 1.00 89.38 99 LYS A O 1
ATOM 773 N N . HIS A 1 100 ? -1.254 -3.623 -7.531 1.00 88.00 100 HIS A N 1
ATOM 774 C CA . HIS A 1 100 ? -0.924 -4.088 -6.185 1.00 88.00 100 HIS A CA 1
ATOM 775 C C . HIS A 1 100 ? -1.085 -2.972 -5.149 1.00 88.00 100 HIS A C 1
ATOM 777 O O . HIS A 1 100 ? -1.704 -3.169 -4.106 1.00 88.00 100 HIS A O 1
ATOM 783 N N . CYS A 1 101 ? -0.624 -1.759 -5.458 1.00 86.69 101 CYS A N 1
ATOM 784 C CA . CYS A 1 101 ? -0.867 -0.601 -4.606 1.00 86.69 101 CYS A CA 1
ATOM 785 C C . CYS A 1 101 ? -2.366 -0.251 -4.485 1.00 86.69 101 CYS A C 1
ATOM 787 O O . CYS A 1 101 ? -2.793 0.134 -3.399 1.00 86.69 101 CYS A O 1
ATOM 789 N N . GLU A 1 102 ? -3.170 -0.383 -5.550 1.00 88.75 102 GLU A N 1
ATOM 790 C CA . GLU A 1 102 ? -4.628 -0.159 -5.500 1.00 88.75 102 GLU A CA 1
ATOM 791 C C . GLU A 1 102 ? -5.309 -1.178 -4.577 1.00 88.75 102 GLU A C 1
ATOM 793 O O . GLU A 1 102 ? -6.093 -0.803 -3.702 1.00 88.75 102 GLU A O 1
ATOM 798 N N . GLU A 1 103 ? -4.969 -2.459 -4.728 1.00 90.12 103 GLU A N 1
ATOM 799 C CA . GLU A 1 103 ? -5.491 -3.551 -3.902 1.00 90.12 103 GLU A CA 1
ATOM 800 C C . GLU A 1 103 ? -5.114 -3.366 -2.426 1.00 90.12 103 GLU A C 1
ATOM 802 O O . GLU A 1 103 ? -5.966 -3.490 -1.539 1.00 90.12 103 GLU A O 1
ATOM 807 N N . LEU A 1 104 ? -3.860 -2.998 -2.150 1.00 87.38 104 LEU A N 1
ATOM 808 C CA . LEU A 1 104 ? -3.388 -2.770 -0.788 1.00 87.38 104 LEU A CA 1
ATOM 809 C C . LEU A 1 104 ? -4.050 -1.543 -0.150 1.00 87.38 104 LEU A C 1
ATOM 811 O O . LEU A 1 104 ? -4.461 -1.607 1.008 1.00 87.38 104 LEU A O 1
ATOM 815 N N . ARG A 1 105 ? -4.226 -0.448 -0.901 1.00 87.44 105 ARG A N 1
ATOM 816 C CA . ARG A 1 105 ? -4.973 0.731 -0.432 1.00 87.44 105 ARG A CA 1
ATOM 817 C C . ARG A 1 105 ? -6.416 0.387 -0.091 1.00 87.44 105 ARG A C 1
ATOM 819 O O . ARG A 1 105 ? -6.867 0.723 0.999 1.00 87.44 105 ARG A O 1
ATOM 826 N N . SER A 1 106 ? -7.114 -0.317 -0.983 1.00 89.62 106 SER A N 1
ATOM 827 C CA . SER A 1 106 ? -8.498 -0.739 -0.747 1.00 89.62 106 SER A CA 1
ATOM 828 C C . SER A 1 106 ? -8.608 -1.624 0.500 1.00 89.62 106 SER A C 1
ATOM 830 O O . SER A 1 106 ? -9.489 -1.427 1.339 1.00 89.62 106 SER A O 1
ATOM 832 N N . THR A 1 107 ? -7.650 -2.535 0.681 1.00 88.69 107 THR A N 1
ATOM 833 C CA . THR A 1 107 ? -7.555 -3.386 1.873 1.00 88.69 107 THR A CA 1
ATOM 834 C C . THR A 1 107 ? -7.340 -2.558 3.145 1.00 88.69 107 THR A C 1
ATOM 836 O O . THR A 1 107 ? -8.029 -2.767 4.144 1.00 88.69 107 THR A O 1
ATOM 839 N N . MET A 1 108 ? -6.435 -1.576 3.114 1.00 87.38 108 MET A N 1
ATOM 840 C CA . MET A 1 108 ? -6.186 -0.673 4.242 1.00 87.38 108 MET A CA 1
ATOM 841 C C . MET A 1 108 ? -7.411 0.188 4.586 1.00 87.38 108 MET A C 1
ATOM 843 O O . MET A 1 108 ? -7.714 0.378 5.761 1.00 87.38 108 MET A O 1
ATOM 847 N N . GLU A 1 109 ? -8.157 0.676 3.596 1.00 89.12 109 GLU A N 1
ATOM 848 C CA . GLU A 1 109 ? -9.389 1.449 3.815 1.00 89.12 109 GLU A CA 1
ATOM 849 C C . GLU A 1 109 ? -10.503 0.605 4.458 1.00 89.12 109 GLU A C 1
ATOM 851 O O . GLU A 1 109 ? -11.152 1.039 5.420 1.00 89.12 109 GLU A O 1
ATOM 856 N N . ALA A 1 110 ? -10.687 -0.633 3.991 1.00 89.75 110 ALA A N 1
ATOM 857 C CA . ALA A 1 110 ? -11.612 -1.585 4.607 1.00 89.75 110 ALA A CA 1
ATOM 858 C C . ALA A 1 110 ? -11.202 -1.920 6.053 1.00 89.75 110 ALA A C 1
ATOM 860 O O . ALA A 1 110 ? -12.041 -2.024 6.955 1.00 89.75 110 ALA A O 1
ATOM 861 N N . PHE A 1 111 ? -9.899 -2.035 6.299 1.00 88.44 111 PHE A N 1
ATOM 862 C CA . PHE A 1 111 ? -9.354 -2.292 7.623 1.00 88.44 111 PHE A CA 1
ATOM 863 C C . PHE A 1 111 ? -9.541 -1.108 8.583 1.00 88.44 111 PHE A C 1
ATOM 865 O O . PHE A 1 111 ? -9.974 -1.307 9.718 1.00 88.44 111 PHE A O 1
ATOM 872 N N . VAL A 1 112 ? -9.318 0.131 8.127 1.00 90.25 112 VAL A N 1
ATOM 873 C CA . VAL A 1 112 ? -9.636 1.352 8.892 1.00 90.25 112 VAL A CA 1
ATOM 874 C C . VAL A 1 112 ? -11.107 1.361 9.300 1.00 90.25 112 VAL A C 1
ATOM 876 O O . VAL A 1 112 ? -11.402 1.593 10.470 1.00 90.25 112 VAL A O 1
ATOM 879 N N . SER A 1 113 ? -12.009 1.037 8.371 1.00 91.75 113 SER A N 1
ATOM 880 C CA . SER A 1 113 ? -13.451 0.958 8.648 1.00 91.75 113 SER A CA 1
ATOM 881 C C . SER A 1 113 ? -13.768 -0.094 9.721 1.00 91.75 113 SER A C 1
ATOM 883 O O . SER A 1 113 ? -14.585 0.132 10.613 1.00 91.75 113 SER A O 1
ATOM 885 N N . SER A 1 114 ? -13.067 -1.231 9.685 1.00 89.88 114 SER A N 1
ATOM 886 C CA . SER A 1 114 ? -13.212 -2.306 10.675 1.00 89.88 114 SER A CA 1
ATOM 887 C C . SER A 1 114 ? -12.701 -1.896 12.062 1.00 89.88 114 SER A C 1
ATOM 889 O O . SER A 1 114 ? -13.341 -2.196 13.070 1.00 89.88 114 SER A O 1
ATOM 891 N N . ILE A 1 115 ? -11.582 -1.164 12.134 1.00 89.31 115 ILE A N 1
ATOM 892 C CA . ILE A 1 115 ? -11.086 -0.606 13.399 1.00 89.31 115 ILE A CA 1
ATOM 893 C C . ILE A 1 115 ? -12.064 0.427 13.962 1.00 89.31 115 ILE A C 1
ATOM 895 O O . ILE A 1 115 ? -12.309 0.439 15.166 1.00 89.31 115 ILE A O 1
ATOM 899 N N . GLU A 1 116 ? -12.631 1.294 13.125 1.00 91.62 116 GLU A N 1
ATOM 900 C CA . GLU A 1 116 ? -13.600 2.294 13.581 1.00 91.62 116 GLU A CA 1
ATOM 901 C C . GLU A 1 116 ? -14.837 1.645 14.206 1.00 91.62 116 GLU A C 1
ATOM 903 O O . GLU A 1 116 ? -15.262 2.068 15.282 1.00 91.62 116 GLU A O 1
ATOM 908 N N . ALA A 1 117 ? -15.345 0.564 13.608 1.00 90.75 117 ALA A N 1
ATOM 909 C CA . ALA A 1 117 ? -16.415 -0.233 14.200 1.00 90.75 117 ALA A CA 1
ATOM 910 C C . ALA A 1 117 ? -15.999 -0.855 15.549 1.00 90.75 117 ALA A C 1
ATOM 912 O O . ALA A 1 117 ? -16.765 -0.818 16.512 1.00 90.75 117 ALA A O 1
ATOM 913 N N . ALA A 1 118 ? -14.772 -1.378 15.655 1.00 88.50 118 ALA A N 1
ATOM 914 C CA . ALA A 1 118 ? -14.255 -1.947 16.902 1.00 88.50 118 ALA A CA 1
ATOM 915 C C . ALA A 1 118 ? -14.077 -0.900 18.017 1.00 88.50 118 ALA A C 1
ATOM 917 O O . ALA A 1 118 ? -14.320 -1.201 19.186 1.00 88.50 118 ALA A O 1
ATOM 918 N N . ILE A 1 119 ? -13.680 0.329 17.670 1.00 89.69 119 ILE A N 1
ATOM 919 C CA . ILE A 1 119 ? -13.600 1.458 18.607 1.00 89.69 119 ILE A CA 1
ATOM 920 C C . ILE A 1 119 ? -14.999 1.823 19.109 1.00 89.69 119 ILE A C 1
ATOM 922 O O . ILE A 1 119 ? -15.191 1.953 20.316 1.00 89.69 119 ILE A O 1
ATOM 926 N N . GLN A 1 120 ? -15.977 1.947 18.205 1.00 88.88 120 GLN A N 1
ATOM 927 C CA . GLN A 1 120 ? -17.361 2.273 18.566 1.00 88.88 120 GLN A CA 1
ATOM 928 C C . GLN A 1 120 ? -17.985 1.209 19.471 1.00 88.88 120 GLN A C 1
ATOM 930 O O . GLN A 1 120 ? -18.642 1.556 20.441 1.00 88.88 120 GLN A O 1
ATOM 935 N N . ALA A 1 121 ? -17.739 -0.076 19.206 1.00 87.75 121 ALA A N 1
ATOM 936 C CA . ALA A 1 121 ? -18.257 -1.174 20.022 1.00 87.75 121 ALA A CA 1
ATOM 937 C C . ALA A 1 121 ? -17.668 -1.231 21.446 1.00 87.75 121 ALA A C 1
ATOM 939 O O . ALA A 1 121 ? -18.234 -1.890 22.316 1.00 87.75 121 ALA A O 1
ATOM 940 N N . LYS A 1 122 ? -16.511 -0.595 21.671 1.00 83.94 122 LYS A N 1
ATOM 941 C CA . LYS A 1 122 ? -15.823 -0.532 22.971 1.00 83.94 122 LYS A CA 1
ATOM 942 C C . LYS A 1 122 ? -16.059 0.787 23.721 1.00 83.94 122 LYS A C 1
ATOM 944 O O . LYS A 1 122 ? -15.660 0.861 24.882 1.00 83.94 122 LYS A O 1
ATOM 949 N N . SER A 1 123 ? -16.626 1.800 23.059 1.00 75.31 123 SER A N 1
ATOM 950 C CA . SER A 1 123 ? -16.913 3.134 23.618 1.00 75.31 123 SER A CA 1
ATOM 951 C C . SER A 1 123 ? -18.266 3.156 24.321 1.00 75.31 123 SER A C 1
ATOM 953 O O . SER A 1 123 ? -18.366 3.865 25.343 1.00 75.31 123 SER A O 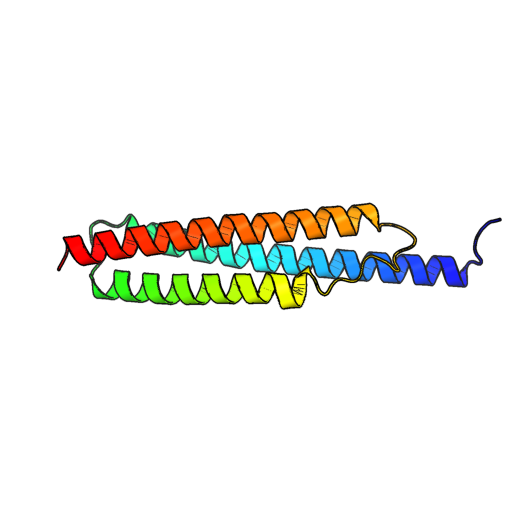1
#

Organism: NCBI:txid1714387

Foldseek 3Di:
DDDDPVVVVVLVVLLVVLVVLLVVLVVVLVVLVVLVVVLVVLLVDPPRDLVNLVVSLVVLVVSLVVLVCCLPPRLVPRDLPPRPPCSVVSVVSSVVSNVSSVVSSVVSVVSSVSSVVVSVVND

Radius of gyration: 19.98 Å; chains: 1; bounding box: 45×20×65 Å

Sequence (123 aa):
MSAPPNMQRRQTVQSAAALSKLAVLDTEISQFEASYSNFSSVLSSSTSTIEQLTQTRNECRQWSGNLEKFQYVKVDSIITAELSTGKDEAKAKRKELNKHCEELRSTMEAFVSSIEAAIQAKS

Secondary structure (DSSP, 8-state):
-PPPHHHHHHHHHHHHHHHHHHHHHHHHHHHHHHHHHHHHHHHH-TT--HHHHHHHHHHHHHHHHHHHHIIIIIITT---TT-SSSHHHHHHHHHHHHHHHHHHHHHHHHHHHHHHHHHHHH-